Protein AF-V7EEE5-F1 (afdb_monomer_lite)

Sequence (129 aa):
MFIDDPADVPLPGASLRDSIACHDLLRACATEARRQAKEMAEMDRAFGAMLMQDGNVSWDRGIQPVGGAIAAQLQKVDRLRQEIHGLAGILDLVAGLASLSAELPAEAVRGRVSVIALCDRLLSRGIRD

Radius of gyration: 20.7 Å; chains: 1; bounding box: 48×50×50 Å

pLDDT: mean 78.02, std 17.99, range [37.97, 94.5]

Secondary structure (DSSP, 8-state):
-----------------SEEEHHHHHHHHHHHHHHHHHHHHHHHHHHHHHHHHHTT--TTS-SHHHHHHHHHHHHHHHHHHHHHHHHHHHHHHHHT-S-TT-EEEHHHHHTT---HHHHHHHHHTT---

Foldseek 3Di:
DDDDDPPPDPDPDPPQDQKFQLVLLVVLLVVVVVVLVVVVVVLVVVVVVLVVVVVPDDPPPDPPVVVVSVVVSVVVVVVSVLLVQLSVQSVVVSVPDPDSRDIDGLVSSVVSHPPVVSSCSSRVSSDDD

Structure (mmCIF, N/CA/C/O backbone):
data_AF-V7EEE5-F1
#
_entry.id   AF-V7EEE5-F1
#
loop_
_atom_site.group_PDB
_atom_site.id
_atom_site.type_symbol
_atom_site.label_atom_id
_atom_site.label_alt_id
_atom_site.label_comp_id
_atom_site.label_asym_id
_atom_site.label_entity_id
_atom_site.label_seq_id
_atom_site.pdbx_PDB_ins_code
_atom_site.Cartn_x
_atom_site.Cartn_y
_atom_site.Cartn_z
_atom_site.occupancy
_atom_site.B_iso_or_equiv
_atom_site.auth_seq_id
_atom_site.auth_comp_id
_atom_site.auth_asym_id
_atom_site.auth_atom_id
_atom_site.pdbx_PDB_model_num
ATOM 1 N N . MET A 1 1 ? 20.192 40.030 20.131 1.00 38.16 1 MET A N 1
ATOM 2 C CA . MET A 1 1 ? 19.370 40.188 18.918 1.00 38.16 1 MET A CA 1
ATOM 3 C C . MET A 1 1 ? 19.513 38.888 18.151 1.00 38.1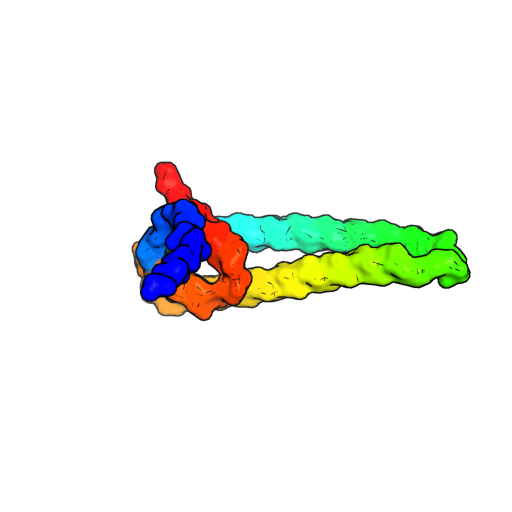6 1 MET A C 1
ATOM 5 O O . MET A 1 1 ? 20.494 38.717 17.444 1.00 38.16 1 MET A O 1
ATOM 9 N N . PHE A 1 2 ? 18.651 37.919 18.452 1.00 42.72 2 PHE A N 1
ATOM 10 C CA . PHE A 1 2 ? 18.629 36.635 17.755 1.00 42.72 2 PHE A CA 1
ATOM 11 C C . PHE A 1 2 ? 17.659 36.786 16.588 1.00 42.72 2 PHE A C 1
ATOM 13 O O . PHE A 1 2 ? 16.584 37.354 16.759 1.00 42.72 2 PHE A O 1
ATOM 20 N N . ILE A 1 3 ? 18.113 36.406 15.400 1.00 45.75 3 ILE A N 1
ATOM 21 C CA . ILE A 1 3 ? 17.311 36.408 14.182 1.00 45.75 3 ILE A CA 1
ATOM 22 C C . ILE A 1 3 ? 16.414 35.175 14.282 1.00 45.75 3 ILE A C 1
ATOM 24 O O . ILE A 1 3 ? 16.935 34.062 14.325 1.00 45.75 3 ILE A O 1
ATOM 28 N N . ASP A 1 4 ? 15.103 35.389 14.384 1.00 44.19 4 ASP A N 1
ATOM 29 C CA . ASP A 1 4 ? 14.110 34.324 14.269 1.00 44.19 4 ASP A CA 1
ATOM 30 C C . ASP A 1 4 ? 14.215 33.700 12.870 1.00 44.19 4 ASP A C 1
ATOM 32 O O . ASP A 1 4 ? 14.151 34.396 11.854 1.00 44.19 4 ASP A O 1
ATOM 36 N N . ASP A 1 5 ? 14.431 32.387 12.836 1.00 43.91 5 ASP A N 1
ATOM 37 C CA . ASP A 1 5 ? 14.454 31.564 11.631 1.00 43.91 5 ASP A CA 1
ATOM 38 C C . ASP A 1 5 ? 13.011 31.406 11.101 1.00 43.91 5 ASP A C 1
ATOM 40 O O . ASP A 1 5 ? 12.161 30.871 11.816 1.00 43.91 5 ASP A O 1
ATOM 44 N N . PRO A 1 6 ? 12.674 31.872 9.883 1.00 46.00 6 PRO A N 1
ATOM 45 C CA . PRO A 1 6 ? 11.309 31.820 9.354 1.00 46.00 6 PRO A CA 1
ATOM 46 C C . PRO A 1 6 ? 10.904 30.446 8.780 1.00 46.00 6 PRO A C 1
ATOM 48 O O . PRO A 1 6 ? 9.978 30.370 7.971 1.00 46.00 6 PRO A O 1
ATOM 51 N N . ALA A 1 7 ? 11.568 29.352 9.159 1.00 42.66 7 ALA A N 1
ATOM 52 C CA . ALA A 1 7 ? 11.345 28.034 8.560 1.00 42.66 7 ALA A CA 1
ATOM 53 C C . ALA A 1 7 ? 10.260 27.162 9.226 1.00 42.66 7 ALA A C 1
ATOM 55 O O . ALA A 1 7 ? 10.105 26.010 8.827 1.00 42.66 7 ALA A O 1
ATOM 56 N N . ASP A 1 8 ? 9.478 27.680 10.178 1.00 44.84 8 ASP A N 1
ATOM 57 C CA . ASP A 1 8 ? 8.435 26.901 10.867 1.00 44.84 8 ASP A CA 1
ATOM 58 C C . ASP A 1 8 ? 7.020 27.282 10.406 1.00 44.84 8 ASP A C 1
ATOM 60 O O . ASP A 1 8 ? 6.130 27.569 11.203 1.00 44.84 8 ASP A O 1
ATOM 64 N N . VAL A 1 9 ? 6.809 27.336 9.085 1.00 46.16 9 VAL A N 1
ATOM 65 C CA . VAL A 1 9 ? 5.455 27.390 8.516 1.00 46.16 9 VAL A CA 1
ATOM 66 C C . VAL A 1 9 ? 4.956 25.950 8.413 1.00 46.16 9 VAL A C 1
ATOM 68 O O . VAL A 1 9 ? 5.415 25.220 7.527 1.00 46.16 9 VAL A O 1
ATOM 71 N N . PRO A 1 10 ? 4.008 25.509 9.260 1.00 44.31 10 PRO A N 1
ATOM 72 C CA . PRO A 1 10 ? 3.380 24.218 9.072 1.00 44.31 10 PRO A CA 1
ATOM 73 C C . PRO A 1 10 ? 2.645 24.290 7.735 1.00 44.31 10 PRO A C 1
ATOM 75 O O . PRO A 1 10 ? 1.761 25.130 7.543 1.00 44.31 10 PRO A O 1
ATOM 78 N N . LEU A 1 11 ? 3.033 23.430 6.791 1.00 49.72 11 LEU A N 1
ATOM 79 C CA . LEU A 1 11 ? 2.243 23.179 5.587 1.00 49.72 11 LEU A CA 1
ATOM 80 C C . LEU A 1 11 ? 0.787 22.964 6.022 1.00 49.72 11 LEU A C 1
ATOM 82 O O . LEU A 1 11 ? 0.583 22.281 7.029 1.00 49.72 11 LEU A O 1
ATOM 86 N N . PRO A 1 12 ? -0.213 23.537 5.324 1.00 42.16 12 PRO A N 1
ATOM 87 C CA . PRO A 1 12 ? -1.599 23.452 5.751 1.00 42.16 12 PRO A CA 1
ATOM 88 C C . PRO A 1 12 ? -1.994 21.982 5.843 1.00 42.16 12 PRO A C 1
ATOM 90 O O . PRO A 1 12 ? -2.216 21.301 4.840 1.00 42.16 12 PRO A O 1
ATOM 93 N N . GLY A 1 13 ? -2.018 21.501 7.085 1.00 41.03 13 GLY A N 1
ATOM 94 C CA . GLY A 1 13 ? -2.469 20.182 7.440 1.00 41.03 13 GLY A CA 1
ATOM 95 C C . GLY A 1 13 ? -3.917 20.095 7.017 1.00 41.03 13 GLY A C 1
ATOM 96 O O . GLY A 1 13 ? -4.783 20.750 7.599 1.00 41.03 13 GLY A O 1
ATOM 97 N N . ALA A 1 14 ? -4.192 19.256 6.020 1.00 44.06 14 ALA A N 1
ATOM 98 C CA . ALA A 1 14 ? -5.462 18.559 6.013 1.00 44.06 14 ALA A CA 1
ATOM 99 C C . ALA A 1 14 ? -5.653 18.058 7.447 1.00 44.06 14 ALA A C 1
ATOM 101 O O . ALA A 1 14 ? -4.765 17.378 7.961 1.00 44.06 14 ALA A O 1
ATOM 102 N N . SER A 1 15 ? -6.717 18.494 8.123 1.00 45.88 15 SER A N 1
ATOM 103 C CA . SER A 1 15 ? -7.039 18.039 9.472 1.00 45.88 15 SER A CA 1
ATOM 104 C C . SER A 1 15 ? -7.139 16.515 9.413 1.00 45.88 15 SER A C 1
ATOM 106 O O . SER A 1 15 ? -8.123 15.950 8.937 1.00 45.88 15 SER A O 1
ATOM 108 N N . LEU A 1 16 ? -6.036 15.846 9.749 1.00 56.94 16 LEU A N 1
ATOM 109 C CA . LEU A 1 16 ? -5.950 14.401 9.765 1.00 56.94 16 LEU A CA 1
ATOM 110 C C . LEU A 1 16 ? -6.796 13.990 10.958 1.00 56.94 16 LEU A C 1
ATOM 112 O O . LEU A 1 16 ? -6.489 14.398 12.074 1.00 56.94 16 LEU A O 1
ATOM 116 N N . ARG A 1 17 ? -7.868 13.234 10.713 1.00 64.81 17 ARG A N 1
ATOM 117 C CA . ARG A 1 17 ? -8.747 12.763 11.784 1.00 64.81 17 ARG A CA 1
ATOM 118 C C . ARG A 1 17 ? -7.926 12.108 12.896 1.00 64.81 17 ARG A C 1
ATOM 120 O O . ARG A 1 17 ? -6.972 11.384 12.606 1.00 64.81 17 ARG A O 1
ATOM 127 N N . ASP A 1 18 ? -8.352 12.307 14.138 1.00 83.88 18 ASP A N 1
ATOM 128 C CA . ASP A 1 18 ? -7.792 11.598 15.293 1.00 83.88 18 ASP A CA 1
ATOM 129 C C . ASP A 1 18 ? -8.141 10.100 15.248 1.00 83.88 18 ASP A C 1
ATOM 131 O O . ASP A 1 18 ? -7.398 9.267 15.761 1.00 83.88 18 ASP A O 1
ATOM 135 N N . SER A 1 19 ? -9.231 9.738 14.558 1.00 87.19 19 SER A N 1
ATOM 136 C CA . SER A 1 19 ? -9.687 8.360 14.377 1.00 87.19 19 SER A CA 1
ATOM 137 C C . SER A 1 19 ? -10.246 8.079 12.973 1.00 87.19 19 SER A C 1
ATOM 139 O O . SER A 1 19 ? -10.687 8.969 12.241 1.00 87.19 19 SER A O 1
ATOM 141 N N . ILE A 1 20 ? -10.235 6.808 12.572 1.00 89.25 20 ILE A N 1
ATOM 142 C CA . ILE A 1 20 ? -10.819 6.312 11.321 1.00 89.25 20 ILE A CA 1
ATOM 143 C C . ILE A 1 20 ? -11.691 5.087 11.598 1.00 89.25 20 ILE A C 1
ATOM 145 O O . ILE A 1 20 ? -11.285 4.165 12.306 1.00 89.25 20 ILE A O 1
ATOM 149 N N . ALA A 1 21 ? -12.889 5.042 11.014 1.00 90.56 21 ALA A N 1
ATOM 150 C CA . ALA A 1 21 ? -13.745 3.866 11.103 1.00 90.56 21 ALA A CA 1
ATOM 151 C C . ALA A 1 21 ? -13.080 2.670 10.401 1.00 90.56 21 ALA A C 1
ATOM 153 O O . ALA A 1 21 ? -12.605 2.785 9.267 1.00 90.56 21 ALA A O 1
ATOM 154 N N . CYS A 1 22 ? -13.084 1.501 11.045 1.00 91.12 22 CYS A N 1
ATOM 155 C CA . CYS A 1 22 ? -12.427 0.301 10.524 1.00 91.12 22 CYS A CA 1
ATOM 156 C C . CYS A 1 22 ? -12.911 -0.077 9.110 1.00 91.12 22 CYS A C 1
ATOM 158 O O . CYS A 1 22 ? -12.103 -0.394 8.237 1.00 91.12 22 CYS A O 1
ATOM 160 N N . HIS A 1 23 ? -14.214 0.043 8.838 1.00 90.50 23 HIS A N 1
ATOM 161 C CA . HIS A 1 23 ? 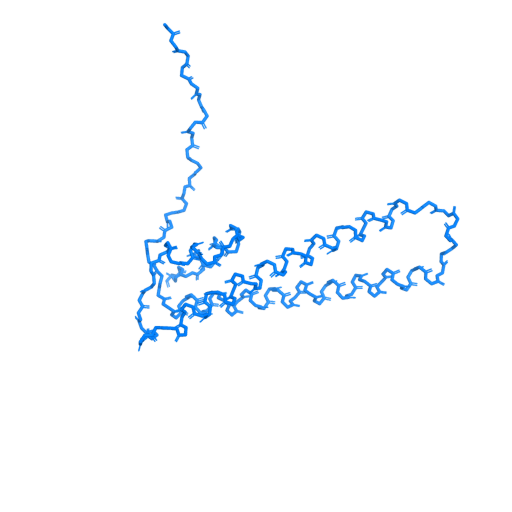-14.763 -0.191 7.502 1.00 90.50 23 HIS A CA 1
ATOM 162 C C . HIS A 1 23 ? -14.165 0.754 6.442 1.00 90.50 23 HIS A C 1
ATOM 164 O O . HIS A 1 23 ? -13.876 0.339 5.316 1.00 90.50 23 HIS A O 1
ATOM 170 N N . ASP A 1 24 ? -13.994 2.033 6.768 1.00 90.31 24 ASP A N 1
ATOM 171 C CA . ASP A 1 24 ? -13.445 3.011 5.830 1.00 90.31 24 ASP A CA 1
ATOM 172 C C . ASP A 1 24 ? -11.942 2.783 5.612 1.00 90.31 24 ASP A C 1
ATOM 174 O O . ASP A 1 24 ? -11.477 2.846 4.471 1.00 90.31 24 ASP A O 1
ATOM 178 N N . LEU A 1 25 ? -11.211 2.380 6.658 1.00 91.56 25 LEU A N 1
ATOM 179 C CA . LEU A 1 25 ? -9.819 1.941 6.545 1.00 91.56 25 LEU A CA 1
ATOM 180 C C . LEU A 1 25 ? -9.683 0.701 5.645 1.00 91.56 25 LEU A C 1
ATOM 182 O O . LEU A 1 25 ? -8.858 0.694 4.735 1.00 91.56 25 LEU A O 1
ATOM 186 N N . LEU A 1 26 ? -10.534 -0.315 5.818 1.00 92.31 26 LEU A N 1
ATOM 187 C CA . LEU A 1 26 ? -10.562 -1.503 4.955 1.00 92.31 26 LEU A CA 1
ATOM 188 C C . LEU A 1 26 ? -10.876 -1.152 3.496 1.00 92.31 26 LEU A C 1
ATOM 190 O O . LEU A 1 26 ? -10.250 -1.685 2.574 1.00 92.31 26 LEU A O 1
ATOM 194 N N . ARG A 1 27 ? -11.812 -0.225 3.259 1.00 91.81 27 ARG A N 1
ATOM 195 C CA . ARG A 1 27 ? -12.110 0.276 1.908 1.00 91.81 27 ARG A CA 1
ATOM 196 C C . ARG A 1 27 ? -10.895 0.980 1.299 1.00 91.81 27 ARG A C 1
ATOM 198 O O . ARG A 1 27 ? -10.612 0.787 0.109 1.00 91.81 27 ARG A O 1
ATOM 205 N N . ALA A 1 28 ? -10.167 1.764 2.091 1.00 91.62 28 ALA A N 1
ATOM 206 C CA . ALA A 1 28 ? -8.933 2.406 1.660 1.00 91.62 28 ALA A CA 1
ATOM 207 C C . ALA A 1 28 ? -7.847 1.366 1.331 1.00 91.62 28 ALA A C 1
ATOM 209 O O . ALA A 1 28 ? -7.273 1.428 0.242 1.00 91.62 28 ALA A O 1
ATOM 210 N N . CYS A 1 29 ? -7.652 0.347 2.177 1.00 93.81 29 CYS A N 1
ATOM 211 C CA . CYS A 1 29 ? -6.742 -0.773 1.915 1.00 93.81 29 CYS A CA 1
ATOM 212 C C . CYS A 1 29 ? -7.083 -1.503 0.610 1.00 93.81 29 CYS A C 1
ATOM 214 O O . CYS A 1 29 ? -6.204 -1.722 -0.219 1.00 93.81 29 CYS A O 1
ATOM 216 N N . ALA A 1 30 ? -8.358 -1.829 0.379 1.00 93.12 30 ALA A N 1
ATOM 217 C CA . ALA A 1 30 ? -8.792 -2.491 -0.852 1.00 93.12 30 ALA A CA 1
ATOM 218 C C . ALA A 1 30 ? -8.548 -1.622 -2.094 1.00 93.12 30 ALA A C 1
ATOM 220 O O . ALA A 1 30 ? -8.176 -2.117 -3.158 1.00 93.12 30 ALA A O 1
ATOM 221 N N . THR A 1 31 ? -8.762 -0.313 -1.975 1.00 93.81 31 THR A N 1
ATOM 222 C CA . THR A 1 31 ? -8.472 0.630 -3.058 1.00 93.81 31 THR A CA 1
ATOM 223 C C . THR A 1 31 ? -6.984 0.670 -3.367 1.00 93.81 31 THR A C 1
ATOM 225 O O . THR A 1 31 ? -6.591 0.713 -4.532 1.00 93.81 31 THR A O 1
ATOM 228 N N . GLU A 1 32 ? -6.163 0.601 -2.331 1.00 94.12 32 GLU A N 1
ATOM 229 C CA . GLU A 1 32 ? -4.731 0.701 -2.489 1.00 94.12 32 GLU A CA 1
ATOM 230 C C . GLU A 1 32 ? -4.081 -0.577 -3.004 1.00 94.12 32 GLU A C 1
ATOM 232 O O . GLU A 1 32 ? -3.226 -0.509 -3.885 1.00 94.12 32 GLU A O 1
ATOM 237 N N . ALA A 1 33 ? -4.578 -1.739 -2.585 1.00 93.56 33 ALA A N 1
ATOM 238 C CA . ALA A 1 33 ? -4.214 -3.015 -3.187 1.00 93.56 33 ALA A CA 1
ATOM 239 C C . ALA A 1 33 ? -4.491 -3.024 -4.705 1.00 93.56 33 ALA A C 1
ATOM 241 O O . ALA A 1 33 ? -3.673 -3.502 -5.489 1.00 93.56 33 ALA A O 1
ATOM 242 N N . ARG A 1 34 ? -5.607 -2.426 -5.157 1.00 93.69 34 ARG A N 1
ATOM 243 C CA . ARG A 1 34 ? -5.901 -2.286 -6.598 1.00 93.69 34 ARG A CA 1
ATOM 244 C C . ARG A 1 34 ? -4.921 -1.354 -7.311 1.00 93.69 34 ARG A C 1
ATOM 246 O O . ARG A 1 34 ? -4.533 -1.651 -8.440 1.00 93.69 34 ARG A O 1
ATOM 253 N N . ARG A 1 35 ? -4.514 -0.243 -6.682 1.00 94.50 35 ARG A N 1
ATOM 254 C CA . ARG A 1 35 ? -3.488 0.650 -7.250 1.00 94.50 35 ARG A CA 1
ATOM 255 C C . ARG A 1 35 ? -2.156 -0.087 -7.394 1.00 94.50 35 ARG A C 1
ATOM 257 O O . ARG A 1 35 ? -1.564 -0.036 -8.466 1.00 94.50 35 ARG A O 1
ATOM 264 N N . GLN A 1 36 ? -1.727 -0.805 -6.357 1.00 93.31 36 GLN A N 1
ATOM 265 C CA . GLN A 1 36 ? -0.492 -1.592 -6.377 1.00 93.31 36 GLN A CA 1
ATOM 266 C C . GLN A 1 36 ? -0.522 -2.665 -7.469 1.00 93.31 36 GLN A C 1
ATOM 268 O O . GLN A 1 36 ? 0.432 -2.778 -8.231 1.00 93.31 36 GLN A O 1
ATOM 273 N N . ALA A 1 37 ? -1.636 -3.388 -7.620 1.00 92.75 37 ALA A N 1
ATOM 274 C CA . ALA A 1 37 ? -1.799 -4.373 -8.690 1.00 92.75 37 ALA A CA 1
ATOM 275 C C . ALA A 1 37 ? -1.676 -3.746 -10.091 1.00 92.75 37 ALA A C 1
ATOM 277 O O . ALA A 1 37 ? -1.061 -4.330 -10.984 1.00 92.75 37 ALA A O 1
ATOM 278 N N . LYS A 1 38 ? -2.222 -2.537 -10.290 1.00 93.06 38 LYS A N 1
ATOM 279 C CA . LYS A 1 38 ? -2.075 -1.797 -11.551 1.00 93.06 38 LYS A CA 1
ATOM 280 C C . LYS A 1 38 ? -0.617 -1.413 -11.816 1.00 93.06 38 LYS A C 1
ATOM 282 O O . LYS A 1 38 ? -0.142 -1.616 -12.929 1.00 93.06 38 LYS A O 1
ATOM 287 N N . GLU A 1 39 ? 0.089 -0.899 -10.812 1.00 92.69 39 GLU A N 1
ATOM 288 C CA . GLU A 1 39 ? 1.504 -0.529 -10.948 1.00 92.69 39 GLU A CA 1
ATOM 289 C C . GLU A 1 39 ? 2.396 -1.746 -11.208 1.00 92.69 39 GLU A C 1
ATOM 291 O O . GLU A 1 39 ? 3.277 -1.680 -12.061 1.00 92.69 39 GLU A O 1
ATOM 296 N N . MET A 1 40 ? 2.126 -2.881 -10.558 1.00 91.00 40 MET A N 1
ATOM 297 C CA . MET A 1 40 ? 2.802 -4.148 -10.855 1.00 91.00 40 MET A CA 1
ATOM 298 C C . MET A 1 40 ? 2.597 -4.573 -12.310 1.00 91.00 40 MET A C 1
ATOM 300 O O . MET A 1 40 ? 3.571 -4.840 -13.005 1.00 91.00 40 MET A O 1
ATOM 304 N N . ALA A 1 41 ? 1.362 -4.530 -12.817 1.00 90.50 41 ALA A N 1
ATOM 305 C CA . ALA A 1 41 ? 1.087 -4.863 -14.214 1.00 90.50 41 ALA A CA 1
ATOM 306 C C . ALA A 1 41 ? 1.773 -3.905 -15.211 1.00 90.50 41 ALA A C 1
ATOM 308 O O . ALA A 1 41 ? 2.128 -4.300 -16.322 1.00 90.50 41 ALA A O 1
ATOM 309 N N . GLU A 1 42 ? 1.943 -2.631 -14.855 1.00 89.69 42 GLU A N 1
ATOM 310 C CA . GLU A 1 42 ? 2.700 -1.668 -15.662 1.00 89.69 42 GLU A CA 1
ATOM 311 C C . GLU A 1 42 ? 4.204 -1.972 -15.655 1.00 89.69 42 GLU A C 1
ATOM 313 O O . GLU A 1 42 ? 4.840 -1.891 -16.708 1.00 89.69 42 GLU A O 1
ATOM 318 N N . MET A 1 43 ? 4.762 -2.379 -14.511 1.00 88.19 43 MET A N 1
ATOM 319 C CA . MET A 1 43 ? 6.155 -2.824 -14.416 1.00 88.19 43 MET A CA 1
ATOM 320 C C . MET A 1 43 ? 6.402 -4.102 -15.217 1.00 88.19 43 MET A C 1
ATOM 322 O O . MET A 1 43 ? 7.378 -4.148 -15.959 1.00 88.19 43 MET A O 1
ATOM 326 N N . ASP A 1 44 ? 5.514 -5.095 -15.147 1.00 86.69 44 ASP A N 1
ATOM 327 C CA . ASP A 1 44 ? 5.639 -6.338 -15.920 1.00 86.69 44 ASP A CA 1
ATOM 328 C C . ASP A 1 44 ? 5.720 -6.054 -17.426 1.00 86.69 44 ASP A C 1
ATOM 330 O O . ASP A 1 44 ? 6.566 -6.605 -18.134 1.00 86.69 44 ASP A O 1
ATOM 334 N N . ARG A 1 45 ? 4.889 -5.127 -17.924 1.00 86.31 45 ARG A N 1
ATOM 335 C CA . ARG A 1 45 ? 4.954 -4.676 -19.323 1.00 86.31 45 ARG A CA 1
ATOM 336 C C . ARG A 1 45 ? 6.259 -3.951 -19.634 1.00 86.31 45 ARG A C 1
ATOM 338 O O . ARG A 1 45 ? 6.820 -4.169 -20.705 1.00 86.31 45 ARG A O 1
ATOM 345 N N . ALA A 1 46 ? 6.735 -3.096 -18.729 1.00 83.56 46 ALA A N 1
ATOM 346 C CA . ALA A 1 46 ? 7.988 -2.369 -18.913 1.00 83.56 46 ALA A CA 1
ATOM 347 C C . ALA A 1 46 ? 9.191 -3.325 -18.963 1.00 83.56 46 ALA A C 1
ATOM 349 O O . ALA A 1 46 ? 10.004 -3.220 -19.878 1.00 83.56 46 ALA A O 1
ATOM 350 N N . PHE A 1 47 ? 9.266 -4.298 -18.051 1.00 82.31 47 PHE A N 1
ATOM 351 C CA . PHE A 1 47 ? 10.296 -5.336 -18.068 1.00 82.31 47 PHE A CA 1
ATOM 352 C C . PHE A 1 47 ? 10.207 -6.205 -19.323 1.00 82.31 47 PHE A C 1
ATOM 354 O O . PHE A 1 47 ? 11.225 -6.431 -19.974 1.00 82.31 47 PHE A O 1
ATOM 361 N N . GLY A 1 48 ? 9.002 -6.633 -19.714 1.00 82.31 48 GLY A N 1
ATOM 362 C CA . GLY A 1 48 ? 8.792 -7.371 -20.959 1.00 82.31 48 GLY A CA 1
ATOM 363 C C . GLY A 1 48 ? 9.281 -6.596 -22.187 1.00 82.31 48 GLY A C 1
ATOM 364 O O . GLY A 1 48 ? 9.979 -7.153 -23.028 1.00 82.31 48 GLY A O 1
ATOM 365 N N . ALA A 1 49 ? 8.990 -5.295 -22.267 1.00 82.12 49 ALA A N 1
ATOM 366 C CA . ALA A 1 49 ? 9.473 -4.441 -23.349 1.00 82.12 49 ALA A CA 1
ATOM 367 C C . ALA A 1 49 ? 11.004 -4.289 -23.345 1.00 82.12 49 ALA A C 1
ATOM 369 O O . ALA A 1 49 ? 11.611 -4.369 -24.411 1.00 82.12 49 ALA A O 1
ATOM 370 N N . MET A 1 50 ? 11.629 -4.117 -22.173 1.00 78.00 50 MET A N 1
ATOM 371 C CA . MET A 1 50 ? 13.092 -4.030 -22.051 1.00 78.00 50 MET A CA 1
ATOM 372 C C . MET A 1 50 ? 13.775 -5.322 -22.519 1.00 78.00 50 MET A C 1
ATOM 374 O O . MET A 1 50 ? 14.687 -5.261 -23.337 1.00 78.00 50 MET A O 1
ATOM 378 N N . LEU A 1 51 ? 13.282 -6.490 -22.094 1.00 77.12 51 LEU A N 1
ATOM 379 C CA . LEU A 1 51 ? 13.826 -7.789 -22.513 1.00 77.12 51 LEU A CA 1
ATOM 380 C C . LEU A 1 51 ? 13.699 -8.022 -24.027 1.00 77.12 51 LEU A C 1
ATOM 382 O O . LEU A 1 51 ? 14.617 -8.547 -24.655 1.00 77.12 51 LEU A O 1
ATOM 386 N N . MET A 1 52 ? 12.579 -7.610 -24.629 1.00 78.56 52 MET A N 1
ATOM 387 C CA . MET A 1 52 ? 12.363 -7.734 -26.077 1.00 78.56 52 MET A CA 1
ATOM 388 C C . MET A 1 52 ? 13.223 -6.759 -26.893 1.00 78.56 52 MET A C 1
ATOM 390 O O . MET A 1 52 ? 13.537 -7.049 -28.046 1.00 78.56 52 MET A O 1
ATOM 394 N N . GLN A 1 53 ? 13.610 -5.616 -26.318 1.00 69.50 53 GLN A N 1
ATOM 395 C CA . GLN A 1 53 ? 14.539 -4.675 -26.946 1.00 69.50 53 GLN A CA 1
ATOM 396 C C . GLN A 1 53 ? 15.995 -5.150 -26.829 1.00 69.50 53 GLN A C 1
ATOM 398 O O . GLN A 1 53 ? 16.706 -5.116 -27.831 1.00 69.50 53 GLN A O 1
ATOM 403 N N . ASP A 1 54 ? 16.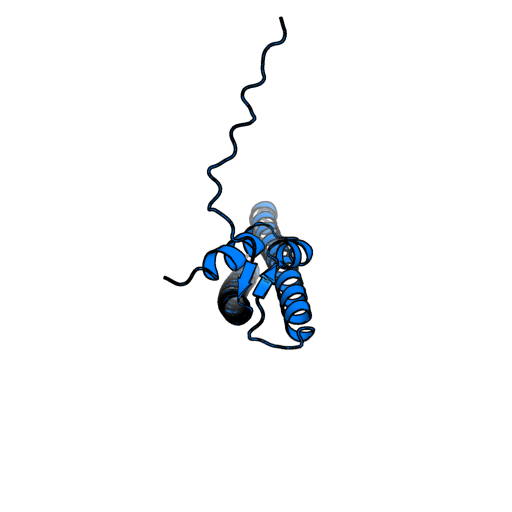418 -5.683 -25.677 1.00 61.88 54 ASP A N 1
ATOM 404 C CA . ASP A 1 54 ? 17.784 -6.199 -25.467 1.00 61.88 54 ASP A CA 1
ATOM 405 C C . ASP A 1 54 ? 18.106 -7.443 -26.316 1.00 61.88 54 ASP A C 1
ATOM 407 O O . ASP A 1 54 ? 19.260 -7.660 -26.684 1.00 61.88 54 ASP A O 1
ATOM 411 N N . GLY A 1 55 ? 17.100 -8.226 -26.725 1.00 55.41 55 GLY A N 1
ATOM 412 C CA . GLY A 1 55 ? 17.280 -9.351 -27.655 1.00 55.41 55 GLY A CA 1
ATOM 413 C C . GLY A 1 55 ? 17.769 -8.961 -29.061 1.00 55.41 55 GLY A C 1
ATOM 414 O O . GLY A 1 55 ? 18.151 -9.839 -29.832 1.00 55.41 55 GLY A O 1
ATOM 415 N N . ASN A 1 56 ? 17.773 -7.665 -29.402 1.00 53.25 56 ASN A N 1
ATOM 416 C CA . ASN A 1 56 ? 18.182 -7.141 -30.711 1.00 53.25 56 ASN A CA 1
ATOM 417 C C . ASN A 1 56 ? 19.280 -6.057 -30.614 1.00 53.25 56 ASN A C 1
ATOM 419 O O . ASN A 1 56 ? 19.564 -5.365 -31.595 1.00 53.25 56 ASN A O 1
ATOM 423 N N . VAL A 1 57 ? 19.890 -5.870 -29.436 1.00 53.09 57 VAL A N 1
ATOM 424 C CA . VAL A 1 57 ? 20.867 -4.803 -29.174 1.00 53.09 57 VAL A CA 1
ATOM 425 C C . VAL A 1 57 ? 22.248 -5.407 -28.929 1.00 53.09 57 VAL A C 1
ATOM 427 O O . VAL A 1 57 ? 22.478 -6.154 -27.984 1.00 53.09 57 VAL A O 1
ATOM 430 N N . SER A 1 58 ? 23.199 -5.052 -29.795 1.00 49.28 58 SER A N 1
ATOM 431 C CA . SER A 1 58 ? 24.623 -5.251 -29.524 1.00 49.28 58 SER A CA 1
ATOM 432 C C . SER A 1 58 ? 24.998 -4.462 -28.266 1.00 49.28 58 SER A C 1
ATOM 434 O O . SER A 1 58 ? 24.896 -3.232 -28.257 1.00 49.28 58 SER A O 1
ATOM 436 N N . TRP A 1 59 ? 25.456 -5.167 -27.227 1.00 54.31 59 TRP A N 1
ATOM 437 C CA . TRP A 1 59 ? 25.913 -4.634 -25.932 1.00 54.31 59 TRP A CA 1
ATOM 438 C C . TRP A 1 59 ? 27.092 -3.639 -26.026 1.00 54.31 59 TRP A C 1
ATOM 440 O O . TRP A 1 59 ? 27.553 -3.121 -25.013 1.00 54.31 59 TRP A O 1
ATOM 450 N N . ASP A 1 60 ? 27.564 -3.345 -27.239 1.00 54.28 60 ASP A N 1
ATOM 451 C CA . ASP A 1 60 ? 28.698 -2.471 -27.541 1.00 54.28 60 ASP A CA 1
ATOM 452 C C . ASP A 1 60 ? 28.346 -0.965 -27.494 1.00 54.28 60 ASP A C 1
ATOM 454 O O . ASP A 1 60 ? 29.218 -0.105 -27.390 1.00 54.28 60 ASP A O 1
ATOM 458 N N . ARG A 1 61 ? 27.053 -0.597 -27.499 1.00 50.03 61 ARG A N 1
ATOM 459 C CA . ARG A 1 61 ? 26.609 0.801 -27.322 1.00 50.03 61 ARG A CA 1
ATOM 460 C C . ARG A 1 61 ? 26.108 1.075 -25.905 1.00 50.03 61 ARG A C 1
ATOM 462 O O . ARG A 1 61 ? 24.917 1.225 -25.684 1.00 50.03 61 ARG A O 1
ATOM 469 N N . GLY A 1 62 ? 27.055 1.203 -24.974 1.00 50.78 62 GLY A N 1
ATOM 470 C CA . GLY A 1 62 ? 26.917 1.955 -23.721 1.00 50.78 62 GLY A CA 1
ATOM 471 C C . GLY A 1 62 ? 25.838 1.459 -22.753 1.00 50.78 62 GLY A C 1
ATOM 472 O O . GLY A 1 62 ? 24.681 1.833 -22.851 1.00 50.78 62 GLY A O 1
ATOM 473 N N . ILE A 1 63 ? 26.252 0.732 -21.717 1.00 55.53 63 ILE A N 1
ATOM 474 C CA . ILE A 1 63 ? 25.414 0.155 -20.643 1.00 55.53 63 ILE A CA 1
ATOM 475 C C . ILE A 1 63 ? 24.644 1.217 -19.805 1.00 55.53 63 ILE A C 1
ATOM 477 O O . ILE A 1 63 ? 23.760 0.888 -19.014 1.00 55.53 63 ILE A O 1
ATOM 481 N N . GLN A 1 64 ? 24.928 2.514 -19.969 1.00 54.22 64 GLN A N 1
ATOM 482 C CA . GLN A 1 64 ? 24.394 3.566 -19.092 1.00 54.22 64 GLN A CA 1
ATOM 483 C C . GLN A 1 64 ? 22.880 3.865 -19.201 1.00 54.22 64 GLN A 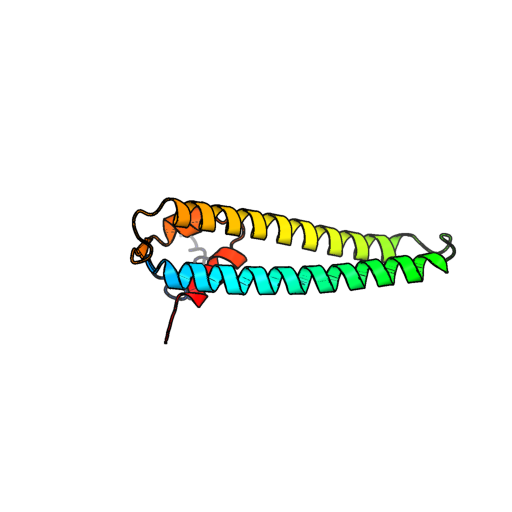C 1
ATOM 485 O O . GLN A 1 64 ? 22.259 4.016 -18.147 1.00 54.22 64 GLN A O 1
ATOM 490 N N . PRO A 1 65 ? 22.233 3.934 -20.385 1.00 58.16 65 PRO A N 1
ATOM 491 C CA . PRO A 1 65 ? 20.799 4.235 -20.473 1.00 58.16 65 PRO A CA 1
ATOM 492 C C . PRO A 1 65 ? 19.928 3.104 -19.906 1.00 58.16 65 PRO A C 1
ATOM 494 O O . PRO A 1 65 ? 18.917 3.360 -19.253 1.00 58.16 65 PRO A O 1
ATOM 497 N N . VAL A 1 66 ? 20.352 1.852 -20.110 1.00 62.97 66 VAL A N 1
ATOM 498 C CA . VAL A 1 66 ? 19.651 0.652 -19.629 1.00 62.97 66 VAL A CA 1
ATOM 499 C C . VAL A 1 66 ? 19.762 0.537 -18.106 1.00 62.97 66 VAL A C 1
ATOM 501 O O . VAL A 1 66 ? 18.763 0.288 -17.431 1.00 62.97 66 VAL A O 1
ATOM 504 N N . GLY A 1 67 ? 20.939 0.829 -17.538 1.00 67.94 67 GLY A N 1
ATOM 505 C CA . GLY A 1 67 ? 21.151 0.824 -16.087 1.00 67.94 67 GLY A CA 1
ATOM 506 C C . GLY A 1 67 ? 20.245 1.802 -15.327 1.00 67.94 67 GLY A C 1
ATOM 507 O O . GLY A 1 67 ? 19.690 1.440 -14.290 1.00 67.94 67 GLY A O 1
ATOM 508 N N . GLY A 1 68 ? 20.028 3.011 -15.858 1.00 76.38 68 GLY A N 1
ATOM 509 C CA . GLY A 1 68 ? 19.138 4.005 -15.243 1.00 76.38 68 GLY A CA 1
ATOM 510 C C . GLY A 1 68 ? 17.664 3.584 -15.241 1.00 76.38 68 GLY A C 1
ATOM 511 O O . GLY A 1 68 ? 16.972 3.742 -14.234 1.00 76.38 68 GLY A O 1
ATOM 512 N N . ALA A 1 69 ? 17.190 2.991 -16.341 1.00 75.94 69 ALA A N 1
ATOM 513 C CA . ALA A 1 69 ? 15.825 2.477 -16.437 1.00 75.94 69 ALA A CA 1
ATOM 514 C C . ALA A 1 69 ? 15.589 1.299 -15.477 1.00 75.94 69 ALA A C 1
ATOM 516 O O . ALA A 1 69 ? 14.580 1.283 -14.772 1.00 75.94 69 ALA A O 1
ATOM 517 N N . ILE A 1 70 ? 16.537 0.359 -15.383 1.00 79.75 70 ILE A N 1
ATOM 518 C CA . ILE A 1 70 ? 16.468 -0.761 -14.432 1.00 79.75 70 ILE A CA 1
ATOM 519 C C . ILE A 1 70 ? 16.472 -0.243 -12.991 1.00 79.75 70 ILE A C 1
ATOM 521 O O . ILE A 1 70 ? 15.626 -0.651 -12.195 1.00 79.75 70 ILE A O 1
ATOM 525 N N . ALA A 1 71 ? 17.370 0.687 -12.653 1.00 83.62 71 ALA A N 1
ATOM 526 C CA . ALA A 1 71 ? 17.437 1.272 -11.316 1.00 83.62 71 ALA A CA 1
ATOM 527 C C . ALA A 1 71 ? 16.107 1.931 -10.910 1.00 83.62 71 ALA A C 1
ATOM 529 O O . ALA A 1 71 ? 15.625 1.711 -9.799 1.00 83.62 71 ALA A O 1
ATOM 530 N N . ALA A 1 72 ? 15.467 2.667 -11.824 1.00 85.38 72 ALA A N 1
ATOM 531 C CA . ALA A 1 72 ? 14.162 3.275 -11.578 1.00 85.38 72 ALA A CA 1
ATOM 532 C C . ALA A 1 72 ? 13.055 2.230 -11.344 1.00 85.38 72 ALA A C 1
ATOM 534 O O . ALA A 1 72 ? 12.192 2.432 -10.487 1.00 85.38 72 ALA A O 1
ATOM 535 N N . GLN A 1 73 ? 13.067 1.103 -12.065 1.00 85.75 73 GLN A N 1
ATOM 536 C CA . GLN A 1 73 ? 12.104 0.021 -11.823 1.00 85.75 73 GLN A CA 1
ATOM 537 C C . GLN A 1 73 ? 12.358 -0.676 -10.483 1.00 85.75 73 GLN A C 1
ATOM 539 O O . GLN A 1 73 ? 11.414 -0.915 -9.737 1.00 85.75 73 GLN A O 1
ATOM 544 N N . LEU A 1 74 ? 13.617 -0.935 -10.121 1.00 87.44 74 LEU A N 1
ATOM 545 C CA . LEU A 1 74 ? 13.965 -1.518 -8.820 1.00 87.44 74 LEU A CA 1
ATOM 546 C C . LEU A 1 74 ? 13.529 -0.621 -7.654 1.00 87.44 74 LEU A C 1
ATOM 548 O O . LEU A 1 7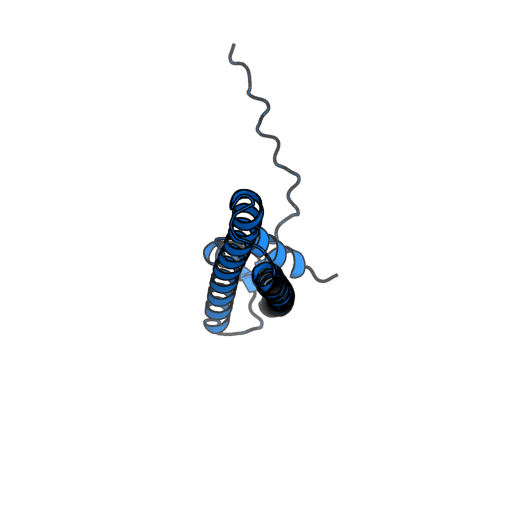4 ? 12.993 -1.119 -6.667 1.00 87.44 74 LEU A O 1
ATOM 552 N N . GLN A 1 75 ? 13.681 0.699 -7.786 1.00 90.50 75 GLN A N 1
ATOM 553 C CA . GLN A 1 75 ? 13.173 1.659 -6.802 1.00 90.50 75 GLN A CA 1
ATOM 554 C C . GLN A 1 75 ? 11.645 1.605 -6.672 1.00 90.50 75 GLN A C 1
ATOM 556 O O . GLN A 1 75 ? 11.118 1.656 -5.559 1.00 90.50 75 GLN A O 1
ATOM 561 N N . LYS A 1 76 ? 10.916 1.468 -7.788 1.00 89.94 76 LYS A N 1
ATOM 562 C CA . LYS A 1 76 ? 9.454 1.292 -7.761 1.00 89.94 76 LYS A CA 1
ATOM 563 C C . LYS A 1 76 ? 9.049 -0.011 -7.076 1.00 89.94 76 LYS A C 1
ATOM 565 O O . LYS A 1 76 ? 8.131 0.006 -6.259 1.00 89.94 76 LYS A O 1
ATOM 570 N N . VAL A 1 77 ? 9.746 -1.110 -7.365 1.00 90.56 77 VAL A N 1
ATOM 571 C CA . VAL A 1 77 ? 9.511 -2.408 -6.719 1.00 90.56 77 VAL A CA 1
ATOM 572 C C . VAL A 1 77 ? 9.757 -2.317 -5.216 1.00 90.56 77 VAL A C 1
ATOM 574 O O . VAL A 1 77 ? 8.913 -2.768 -4.443 1.00 90.56 77 VAL A O 1
ATOM 577 N N . ASP A 1 78 ? 10.860 -1.704 -4.779 1.00 91.56 78 ASP A N 1
ATOM 578 C CA . ASP A 1 78 ? 11.131 -1.552 -3.347 1.00 91.56 78 ASP A CA 1
ATOM 579 C C . ASP A 1 78 ? 10.066 -0.690 -2.659 1.00 91.56 78 ASP A C 1
ATOM 581 O O . ASP A 1 78 ? 9.545 -1.074 -1.611 1.00 91.56 78 ASP A O 1
ATOM 585 N N . ARG A 1 79 ? 9.649 0.415 -3.287 1.00 92.69 79 ARG A N 1
ATOM 586 C CA . ARG A 1 79 ? 8.542 1.231 -2.778 1.00 92.69 79 ARG A CA 1
ATOM 587 C C . ARG A 1 79 ? 7.256 0.412 -2.634 1.00 92.69 79 ARG A C 1
ATOM 589 O O . ARG A 1 79 ? 6.624 0.462 -1.582 1.00 92.69 79 ARG A O 1
ATOM 596 N N . LEU A 1 80 ? 6.869 -0.351 -3.655 1.00 92.62 80 LEU A N 1
ATOM 597 C CA . LEU A 1 80 ? 5.673 -1.200 -3.605 1.00 92.62 80 LEU A CA 1
ATOM 598 C C . LEU A 1 80 ? 5.777 -2.262 -2.511 1.00 92.62 80 LEU A C 1
ATOM 600 O O . LEU A 1 80 ? 4.815 -2.478 -1.779 1.00 92.62 80 LEU A O 1
ATOM 604 N N . ARG A 1 81 ? 6.950 -2.876 -2.343 1.00 92.19 81 ARG A N 1
ATOM 605 C CA . ARG A 1 81 ? 7.218 -3.833 -1.265 1.00 92.19 81 ARG A CA 1
ATOM 606 C C . ARG A 1 81 ? 7.008 -3.197 0.111 1.00 92.19 81 ARG A C 1
ATOM 608 O O . ARG A 1 81 ? 6.348 -3.794 0.959 1.00 92.19 81 ARG A O 1
ATOM 615 N N . GLN A 1 82 ? 7.534 -1.994 0.338 1.00 93.44 82 GLN A N 1
ATOM 616 C CA . GLN A 1 82 ? 7.334 -1.261 1.593 1.00 93.44 82 GLN A CA 1
ATOM 617 C C . GLN A 1 82 ? 5.853 -0.918 1.823 1.00 93.44 82 GLN A C 1
ATOM 619 O O . GLN A 1 82 ? 5.342 -1.085 2.930 1.00 93.44 82 GLN A O 1
ATOM 624 N N . GLU A 1 83 ? 5.141 -0.488 0.779 1.00 93.81 83 GLU A N 1
ATOM 625 C CA . GLU A 1 83 ? 3.712 -0.183 0.867 1.00 93.81 83 GLU A CA 1
ATOM 626 C C . GLU A 1 83 ? 2.865 -1.442 1.148 1.00 93.81 83 GLU A C 1
ATOM 628 O O . GLU A 1 83 ? 1.937 -1.385 1.952 1.00 93.81 83 GLU A O 1
ATOM 633 N N . ILE A 1 84 ? 3.184 -2.592 0.544 1.00 93.06 84 ILE A N 1
ATOM 634 C CA . ILE A 1 84 ? 2.526 -3.881 0.825 1.00 93.06 84 ILE A CA 1
ATOM 635 C C . ILE A 1 84 ? 2.752 -4.302 2.281 1.00 93.06 84 ILE A C 1
ATOM 637 O O . ILE A 1 84 ? 1.802 -4.712 2.946 1.00 93.06 84 ILE A O 1
ATOM 641 N N . HIS A 1 85 ? 3.975 -4.160 2.804 1.00 92.69 85 HIS A N 1
ATOM 642 C CA . HIS A 1 85 ? 4.249 -4.420 4.221 1.00 92.69 85 HIS A CA 1
ATOM 643 C C . HIS A 1 85 ? 3.412 -3.526 5.142 1.00 92.69 85 HIS A C 1
ATOM 645 O O . HIS A 1 85 ? 2.842 -4.020 6.113 1.00 92.69 85 HIS A O 1
ATOM 651 N N . GLY A 1 86 ? 3.290 -2.234 4.818 1.00 91.69 86 GLY A N 1
ATOM 652 C CA . GLY A 1 86 ? 2.425 -1.315 5.558 1.00 91.69 86 GLY A CA 1
ATOM 653 C C . GLY A 1 86 ? 0.956 -1.747 5.526 1.00 91.69 86 GLY A C 1
ATOM 654 O O . GLY A 1 86 ? 0.309 -1.797 6.569 1.00 91.69 86 GLY A O 1
ATOM 655 N N . LEU A 1 87 ? 0.434 -2.123 4.352 1.00 93.50 87 LEU A N 1
ATOM 656 C CA . LEU A 1 87 ? -0.936 -2.631 4.216 1.00 93.50 87 LEU A CA 1
ATOM 657 C C . LEU A 1 87 ? -1.168 -3.909 5.025 1.00 93.50 87 LEU A C 1
ATOM 659 O O . LEU A 1 87 ? -2.192 -4.008 5.696 1.00 93.50 87 LEU A O 1
ATOM 663 N N . ALA A 1 88 ? -0.229 -4.857 5.004 1.00 92.81 88 ALA A N 1
ATOM 664 C CA . ALA A 1 88 ? -0.313 -6.067 5.818 1.00 92.81 88 ALA A CA 1
ATOM 665 C C . ALA A 1 88 ? -0.378 -5.725 7.315 1.00 92.81 88 ALA A C 1
ATOM 667 O O . ALA A 1 88 ? -1.268 -6.202 8.011 1.00 92.81 88 ALA A O 1
ATOM 668 N N . GLY A 1 89 ? 0.468 -4.803 7.788 1.00 92.94 89 GLY A N 1
ATOM 669 C CA . GLY A 1 89 ? 0.447 -4.345 9.179 1.00 92.94 89 GLY A CA 1
ATOM 670 C C . GLY A 1 89 ? -0.872 -3.685 9.601 1.00 92.94 89 GLY A C 1
ATOM 671 O O . GLY A 1 89 ? -1.264 -3.797 10.764 1.00 92.94 89 GLY A O 1
ATOM 672 N N . ILE A 1 90 ? -1.571 -3.026 8.671 1.00 93.00 90 ILE A N 1
ATOM 673 C CA . ILE A 1 90 ? -2.920 -2.488 8.895 1.00 93.00 90 ILE A CA 1
ATOM 674 C C . ILE A 1 90 ? -3.971 -3.594 8.928 1.00 93.00 90 ILE A C 1
ATOM 676 O O . ILE A 1 90 ? -4.849 -3.571 9.789 1.00 93.00 90 ILE A O 1
ATOM 680 N N . LEU A 1 91 ? -3.892 -4.569 8.024 1.00 92.75 91 LEU A N 1
ATOM 681 C CA . LEU A 1 91 ? -4.808 -5.708 8.029 1.00 92.75 91 LEU A CA 1
ATOM 682 C C . LEU A 1 91 ? -4.661 -6.536 9.310 1.00 92.75 91 LEU A C 1
ATOM 684 O O . LEU A 1 91 ? -5.678 -6.923 9.875 1.00 92.75 91 LEU A O 1
ATOM 688 N N . ASP A 1 92 ? -3.443 -6.716 9.821 1.00 93.69 92 ASP A N 1
ATOM 689 C CA . ASP A 1 92 ? -3.193 -7.364 11.114 1.00 93.69 92 ASP A CA 1
ATOM 690 C C . ASP A 1 92 ? -3.798 -6.569 12.279 1.00 93.69 92 ASP A C 1
ATOM 692 O O . ASP A 1 92 ? -4.405 -7.145 13.183 1.00 93.69 92 ASP A O 1
ATOM 696 N N . LEU A 1 93 ? -3.669 -5.235 12.256 1.00 90.56 93 LEU A N 1
ATOM 697 C CA . LEU A 1 93 ? -4.288 -4.358 13.253 1.00 90.56 93 LEU A CA 1
ATOM 698 C C . LEU A 1 93 ? -5.813 -4.519 13.252 1.00 90.56 93 LEU A C 1
ATOM 700 O O . LEU A 1 93 ? -6.415 -4.640 14.315 1.00 90.56 93 LEU A O 1
ATOM 704 N N . VAL A 1 94 ? -6.425 -4.550 12.066 1.00 92.00 94 VAL A N 1
ATOM 705 C CA . VAL A 1 94 ? -7.871 -4.741 11.902 1.00 92.00 94 VAL A CA 1
ATOM 706 C C . VAL A 1 94 ? -8.307 -6.151 12.303 1.00 92.00 94 VAL A C 1
ATOM 708 O O . VAL A 1 94 ? -9.326 -6.301 12.970 1.00 92.00 94 VAL A O 1
ATOM 711 N N . ALA A 1 95 ? -7.542 -7.181 11.944 1.00 90.25 95 ALA A N 1
ATOM 712 C CA . ALA A 1 95 ? -7.834 -8.568 12.299 1.00 90.25 95 ALA A CA 1
ATOM 713 C C . ALA A 1 95 ? -7.782 -8.812 13.817 1.00 90.25 95 ALA A C 1
ATOM 715 O O . ALA A 1 95 ? -8.474 -9.694 14.319 1.00 90.25 95 ALA A O 1
ATOM 716 N N . GLY A 1 96 ? -6.992 -8.019 14.548 1.00 90.00 96 GLY A N 1
ATOM 717 C CA . GLY A 1 96 ? -6.933 -8.042 16.009 1.00 90.00 96 GLY A CA 1
ATOM 718 C C . GLY A 1 96 ? -8.096 -7.336 16.716 1.00 90.00 96 GLY A C 1
ATOM 719 O O . GLY A 1 96 ? -8.158 -7.367 17.946 1.00 90.00 96 GLY A O 1
ATOM 720 N N . LEU A 1 97 ? -9.009 -6.683 15.988 1.00 89.56 97 LEU A N 1
ATOM 721 C CA . LEU A 1 97 ? -10.145 -5.990 16.593 1.00 89.56 97 LEU A CA 1
ATOM 722 C C . LEU A 1 97 ? -11.252 -6.963 17.000 1.00 89.56 97 LEU A C 1
ATOM 724 O O . LEU A 1 97 ? -11.647 -7.846 16.245 1.00 89.56 97 LEU A O 1
ATOM 728 N N . ALA A 1 98 ? -11.846 -6.713 18.168 1.00 86.44 98 ALA A N 1
ATOM 729 C CA . ALA A 1 98 ? -13.035 -7.434 18.617 1.00 86.44 98 ALA A CA 1
ATOM 730 C C . ALA A 1 98 ? -14.289 -7.104 17.780 1.00 86.44 98 ALA A C 1
ATOM 732 O O . ALA A 1 98 ? -15.236 -7.886 17.753 1.00 86.44 98 ALA A O 1
ATOM 733 N N . SER A 1 99 ? -14.313 -5.943 17.111 1.00 87.69 99 SER A N 1
ATOM 734 C CA . SER A 1 99 ? -15.414 -5.520 16.243 1.00 87.69 99 SER A CA 1
ATOM 735 C C . SER A 1 99 ? -14.927 -4.659 15.078 1.00 87.69 99 SER A C 1
ATOM 737 O O . SER A 1 99 ? -14.139 -3.735 15.262 1.00 87.69 99 SER A O 1
ATOM 739 N N . LEU A 1 100 ? -15.490 -4.900 13.892 1.00 85.44 100 LEU A N 1
ATOM 740 C CA . LEU A 1 100 ? -15.280 -4.086 12.687 1.00 85.44 100 LEU A CA 1
ATOM 741 C C . LEU A 1 100 ? -16.086 -2.776 12.688 1.00 85.44 100 LEU A C 1
ATOM 743 O O . LEU A 1 100 ? -15.913 -1.945 11.799 1.00 85.44 100 LEU A O 1
ATOM 747 N N . SER A 1 101 ? -16.969 -2.579 13.672 1.00 86.50 101 SER A N 1
ATOM 748 C CA . SER A 1 101 ? -17.637 -1.292 13.903 1.00 86.50 101 SER A CA 1
ATOM 749 C C . SER A 1 101 ? -16.779 -0.317 14.713 1.00 86.50 101 SER A C 1
ATOM 751 O O . SER A 1 101 ? -17.211 0.807 14.947 1.00 86.50 101 SER A O 1
ATOM 753 N N . ALA A 1 102 ? -15.610 -0.751 15.194 1.00 86.00 102 ALA A N 1
ATOM 754 C CA . ALA A 1 102 ? -14.723 0.079 15.991 1.00 86.00 102 ALA A CA 1
ATOM 755 C C . ALA A 1 102 ? -14.051 1.169 15.145 1.00 86.00 102 ALA A C 1
ATOM 757 O O . ALA A 1 102 ? -13.793 1.005 13.946 1.00 86.00 102 ALA A O 1
ATOM 758 N N . GLU A 1 103 ? -13.726 2.273 15.808 1.00 90.88 103 GLU A N 1
ATOM 759 C CA . GLU A 1 103 ? -12.810 3.270 15.276 1.00 90.88 103 GLU A CA 1
ATOM 760 C C . GLU A 1 103 ? -11.385 2.955 15.723 1.00 90.88 103 GLU A C 1
ATOM 762 O O . GLU A 1 103 ? -11.145 2.497 16.841 1.00 90.88 103 GLU A O 1
ATOM 767 N N . LEU A 1 104 ? -10.440 3.194 14.822 1.00 88.56 104 LEU A N 1
ATOM 768 C CA . LEU A 1 104 ? -9.018 3.058 15.075 1.00 88.56 104 LEU A CA 1
ATOM 769 C C . LEU A 1 104 ? -8.394 4.445 15.226 1.00 88.56 104 LEU A C 1
ATOM 771 O O . LEU A 1 104 ? -8.640 5.300 14.372 1.00 88.56 104 LEU A O 1
ATOM 775 N N . PRO A 1 105 ? -7.550 4.659 16.245 1.00 90.81 105 PRO A N 1
ATOM 776 C CA . PRO A 1 105 ? -6.772 5.880 16.342 1.00 90.81 105 PRO A CA 1
ATOM 777 C C . PRO A 1 105 ? -5.854 6.037 15.128 1.00 90.81 105 PRO A C 1
ATOM 779 O O . PRO A 1 105 ? -5.219 5.074 14.678 1.00 90.81 105 PRO A O 1
ATOM 782 N N . ALA A 1 106 ? -5.733 7.252 14.605 1.00 87.88 106 ALA A N 1
ATOM 783 C CA . ALA A 1 106 ? -4.869 7.518 13.462 1.00 87.88 106 ALA A CA 1
ATOM 784 C C . ALA A 1 106 ? -3.384 7.295 13.797 1.00 87.88 106 ALA A C 1
ATOM 786 O O . ALA A 1 106 ? -2.610 6.915 12.916 1.00 87.88 106 ALA A O 1
ATOM 787 N N . GLU A 1 107 ? -2.961 7.457 15.056 1.00 88.56 107 GLU A N 1
ATOM 788 C CA . GLU A 1 107 ? -1.611 7.086 15.491 1.00 88.56 107 GLU A CA 1
ATOM 789 C C . GLU A 1 107 ? -1.348 5.579 15.400 1.00 88.56 107 GLU A C 1
ATOM 791 O O . GLU A 1 107 ? -0.241 5.184 15.033 1.00 88.56 107 GLU A O 1
ATOM 796 N N . ALA A 1 108 ? -2.357 4.734 15.637 1.00 89.00 108 ALA A N 1
ATOM 797 C CA . ALA A 1 108 ? -2.211 3.288 15.488 1.00 89.00 108 ALA A CA 1
ATOM 798 C C . ALA A 1 108 ? -1.976 2.905 14.019 1.00 89.00 108 ALA A C 1
ATOM 800 O O . ALA A 1 108 ? -1.167 2.023 13.735 1.00 89.00 108 ALA A O 1
ATOM 801 N N . VAL A 1 109 ? -2.620 3.609 13.082 1.00 88.75 109 VAL A N 1
ATOM 802 C CA . VAL A 1 109 ? -2.391 3.451 11.636 1.00 88.75 109 VAL A CA 1
ATOM 803 C C . VAL A 1 109 ? -0.985 3.927 11.254 1.00 88.75 109 VAL A C 1
ATOM 805 O O . VAL A 1 109 ? -0.236 3.183 10.618 1.00 88.75 109 VAL A O 1
ATOM 808 N N . ARG A 1 110 ? -0.585 5.130 11.690 1.00 89.50 110 ARG A N 1
ATOM 809 C CA . ARG A 1 110 ? 0.757 5.693 11.431 1.00 89.50 110 ARG A CA 1
ATOM 810 C C . ARG A 1 110 ? 1.872 4.795 11.963 1.00 89.50 110 ARG A C 1
ATOM 812 O O . ARG A 1 110 ? 2.877 4.607 11.289 1.00 89.50 110 ARG A O 1
ATOM 819 N N . GLY A 1 111 ? 1.673 4.180 13.128 1.00 88.19 111 GLY A N 1
ATOM 820 C CA . GLY A 1 111 ? 2.641 3.262 13.730 1.00 88.19 111 GLY A CA 1
ATOM 821 C C . GLY A 1 111 ? 2.879 1.971 12.936 1.00 88.19 111 GLY A C 1
ATOM 822 O O . GLY A 1 111 ? 3.863 1.280 13.191 1.00 88.19 111 GLY A O 1
ATOM 823 N N . ARG A 1 112 ? 2.008 1.626 11.977 1.00 88.00 112 ARG A N 1
ATOM 824 C CA . ARG A 1 112 ? 2.132 0.416 11.141 1.00 88.00 112 ARG A CA 1
ATOM 825 C C . ARG A 1 112 ? 2.617 0.691 9.723 1.00 88.00 112 ARG A C 1
ATOM 827 O O . ARG A 1 112 ? 3.026 -0.242 9.037 1.00 88.00 112 ARG A O 1
ATOM 834 N N . VAL A 1 113 ? 2.580 1.943 9.276 1.00 87.50 113 VAL A N 1
ATOM 835 C CA . VAL A 1 113 ? 2.883 2.318 7.894 1.00 87.50 113 VAL A CA 1
ATOM 836 C C . VAL A 1 113 ? 4.104 3.228 7.864 1.00 87.50 113 VAL A C 1
ATOM 838 O O . VAL A 1 113 ? 4.019 4.410 8.172 1.00 87.50 113 VAL A O 1
ATOM 841 N N . SER A 1 114 ? 5.245 2.689 7.432 1.00 81.31 114 SER A N 1
ATOM 842 C CA . SER A 1 114 ? 6.491 3.456 7.286 1.00 81.31 114 SER A CA 1
ATOM 843 C C . SER A 1 114 ? 6.492 4.394 6.074 1.00 81.31 114 SER A C 1
ATOM 845 O O . SER A 1 114 ? 7.219 5.385 6.049 1.00 81.31 114 SER A O 1
ATOM 847 N N . VAL A 1 115 ? 5.672 4.106 5.060 1.00 88.38 115 VAL A N 1
ATOM 848 C CA . VAL A 1 115 ? 5.563 4.932 3.853 1.00 88.38 115 VAL A CA 1
ATOM 849 C C . VAL A 1 115 ? 4.543 6.046 4.089 1.00 88.38 115 VAL A C 1
ATOM 851 O O . VAL A 1 115 ? 3.339 5.818 3.985 1.00 88.38 115 VAL A O 1
ATOM 854 N N . ILE A 1 116 ? 5.023 7.267 4.348 1.00 86.44 116 ILE A N 1
ATOM 855 C CA . ILE A 1 116 ? 4.185 8.449 4.646 1.00 86.44 116 ILE A CA 1
ATOM 856 C C . ILE A 1 116 ? 3.072 8.623 3.605 1.00 86.44 116 ILE A C 1
ATOM 858 O O . ILE A 1 116 ? 1.899 8.706 3.952 1.00 86.44 116 ILE A O 1
ATOM 862 N N . ALA A 1 117 ? 3.416 8.543 2.318 1.00 86.50 117 ALA A N 1
ATOM 863 C CA . ALA A 1 117 ? 2.446 8.711 1.241 1.00 86.50 117 ALA A CA 1
ATOM 864 C C . ALA A 1 117 ? 1.318 7.658 1.265 1.00 86.50 117 ALA A C 1
ATOM 866 O O . ALA A 1 117 ? 0.190 7.960 0.878 1.00 86.50 117 ALA A O 1
ATOM 867 N N . LEU A 1 118 ? 1.604 6.420 1.687 1.00 88.62 118 LEU A N 1
ATOM 868 C CA . LEU A 1 118 ? 0.579 5.391 1.877 1.00 88.62 118 LEU A CA 1
ATOM 869 C C . LEU A 1 118 ? -0.307 5.742 3.073 1.00 88.62 118 LEU A C 1
ATOM 871 O O . LEU A 1 118 ? -1.529 5.677 2.959 1.00 88.62 118 LEU A O 1
ATOM 875 N N . CYS A 1 119 ? 0.299 6.148 4.188 1.00 88.94 119 CYS A N 1
ATOM 876 C CA . CYS A 1 119 ? -0.430 6.553 5.38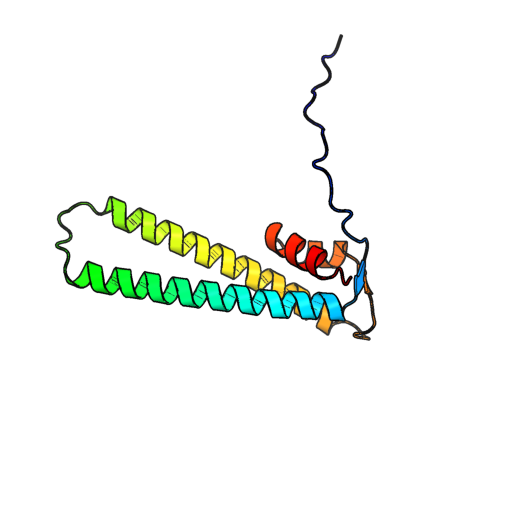3 1.00 88.94 119 CYS A CA 1
ATOM 877 C C . CYS A 1 119 ? -1.408 7.700 5.083 1.00 88.94 119 CYS A C 1
ATOM 879 O O . CYS A 1 119 ? -2.590 7.602 5.409 1.00 88.94 119 CYS A O 1
ATOM 881 N N . ASP A 1 120 ? -0.955 8.731 4.370 1.00 88.56 120 ASP A N 1
ATOM 882 C CA . ASP A 1 120 ? -1.794 9.865 3.979 1.00 88.56 120 ASP A CA 1
ATOM 883 C C . ASP A 1 120 ? -2.963 9.428 3.095 1.00 88.56 120 ASP A C 1
ATOM 885 O O . ASP A 1 120 ? -4.098 9.857 3.298 1.00 88.56 120 ASP A O 1
ATOM 889 N N . ARG A 1 121 ? -2.731 8.527 2.130 1.00 89.62 121 ARG A N 1
ATOM 890 C CA . ARG A 1 121 ? -3.800 7.994 1.268 1.00 89.62 121 ARG A CA 1
ATOM 891 C C . ARG A 1 121 ? -4.815 7.160 2.045 1.00 89.62 121 ARG A C 1
ATOM 893 O O . ARG A 1 121 ? -5.999 7.222 1.721 1.00 89.62 121 ARG A O 1
ATOM 900 N N . LEU A 1 122 ? -4.379 6.394 3.043 1.00 88.38 122 LEU A N 1
ATOM 901 C CA . LEU A 1 122 ? -5.277 5.603 3.887 1.00 88.38 122 LEU A CA 1
ATOM 902 C C . LEU A 1 122 ? -6.149 6.505 4.767 1.00 88.38 122 LEU A C 1
ATOM 904 O O . LEU A 1 122 ? -7.359 6.301 4.837 1.00 88.38 122 LEU A O 1
ATOM 908 N N . LEU A 1 123 ? -5.551 7.526 5.385 1.00 87.19 123 LEU A N 1
ATOM 909 C CA . LEU A 1 123 ? -6.248 8.427 6.305 1.00 87.19 123 LEU A CA 1
ATOM 910 C C . LEU A 1 123 ? -7.125 9.465 5.586 1.00 87.19 123 LEU A C 1
ATOM 912 O O . LEU A 1 123 ? -8.198 9.798 6.080 1.00 87.19 123 LEU A O 1
ATOM 916 N N . SER A 1 124 ? -6.729 9.933 4.399 1.00 82.06 124 SER A N 1
ATOM 917 C CA . SER A 1 124 ? -7.532 10.871 3.592 1.00 82.06 124 SER A CA 1
ATOM 918 C C . SER A 1 124 ? -8.736 10.211 2.914 1.00 82.06 124 SER A C 1
ATOM 920 O O . SER A 1 124 ? -9.786 10.831 2.790 1.00 82.06 124 SER A O 1
ATOM 922 N N . ARG A 1 125 ? -8.629 8.943 2.495 1.00 69.75 125 ARG A N 1
ATOM 923 C CA . ARG A 1 125 ? -9.727 8.214 1.824 1.00 69.75 125 ARG A CA 1
ATOM 924 C C . ARG A 1 125 ? -10.751 7.611 2.783 1.00 69.75 125 ARG A C 1
ATOM 926 O O . ARG A 1 125 ? -11.783 7.122 2.327 1.00 69.75 125 ARG A O 1
ATOM 933 N N . GLY A 1 126 ? -10.482 7.653 4.089 1.00 56.81 126 GLY A N 1
ATOM 934 C CA . GLY A 1 126 ? -11.472 7.345 5.120 1.00 56.81 126 GLY A CA 1
ATOM 935 C C . GLY A 1 126 ? -12.529 8.438 5.311 1.00 56.81 126 GLY A C 1
ATOM 936 O O . GLY A 1 126 ? -13.494 8.248 6.046 1.00 56.81 126 GLY A O 1
ATOM 937 N N . ILE A 1 127 ? -12.352 9.586 4.656 1.00 50.03 127 ILE A N 1
ATOM 938 C CA . ILE A 1 127 ? -13.281 10.709 4.675 1.00 50.03 127 ILE A CA 1
ATOM 939 C C . ILE A 1 127 ? -14.397 10.394 3.672 1.00 50.03 127 ILE A C 1
ATOM 941 O O . ILE A 1 127 ? -14.230 10.550 2.465 1.00 50.03 127 ILE A O 1
ATOM 945 N N . ARG A 1 128 ? -15.523 9.873 4.165 1.00 45.06 128 ARG A N 1
ATOM 946 C CA . ARG A 1 128 ? -16.790 9.941 3.430 1.00 45.06 128 ARG A CA 1
ATOM 947 C C . ARG A 1 128 ? -17.314 11.379 3.486 1.00 45.06 128 ARG A C 1
ATOM 949 O O . ARG A 1 128 ? -17.347 11.949 4.577 1.00 45.06 128 ARG A O 1
ATOM 956 N N . ASP A 1 129 ? -17.698 11.900 2.320 1.00 37.97 129 ASP A N 1
ATOM 957 C CA . ASP A 1 129 ? -18.821 12.839 2.181 1.00 37.97 129 ASP A CA 1
ATOM 958 C C . ASP A 1 129 ? -20.109 12.213 2.747 1.00 37.97 129 ASP A C 1
ATOM 960 O O . ASP A 1 129 ? -20.296 10.980 2.568 1.00 37.97 129 ASP A O 1
#